Protein AF-A0A1B6LE40-F1 (afdb_monomer_lite)

Radius of gyration: 20.17 Å; chains: 1; bounding box: 59×38×31 Å

Sequence (105 aa):
YFLYHFSHLTLFVTSLTSVFFVVIIVLVKMFDTELFINEVSIRPPLWDLKLKDYSNRDLKSKLWIEVARIVLSNWEQMTNEEKNKEGMSALPSTFVEGFHNEEGV

Organism: NCBI:txid36148

Structure (mmCIF, N/CA/C/O backbone):
data_AF-A0A1B6LE40-F1
#
_entry.id   AF-A0A1B6LE40-F1
#
loop_
_atom_site.group_PDB
_atom_site.id
_atom_site.type_symbol
_atom_site.label_atom_id
_atom_site.label_alt_id
_atom_site.label_comp_id
_atom_site.label_asym_id
_atom_site.label_entity_id
_atom_site.label_seq_id
_atom_site.pdbx_PDB_ins_code
_atom_site.Cartn_x
_atom_site.Cartn_y
_atom_site.Cartn_z
_atom_site.occupancy
_atom_site.B_iso_or_equiv
_atom_site.auth_seq_id
_atom_site.auth_comp_id
_atom_site.auth_asym_id
_atom_site.auth_atom_id
_atom_site.pdbx_PDB_model_num
ATOM 1 N N . TYR A 1 1 ? 46.172 17.887 -14.221 1.00 63.53 1 TYR A N 1
ATOM 2 C CA . TYR A 1 1 ? 45.795 16.510 -13.845 1.00 63.53 1 TYR A CA 1
ATOM 3 C C . TYR A 1 1 ? 44.769 16.461 -12.716 1.00 63.53 1 TYR A C 1
ATOM 5 O O . TYR A 1 1 ? 43.677 15.974 -12.967 1.00 63.53 1 TYR A O 1
ATOM 13 N N . PHE A 1 2 ? 45.034 17.025 -11.531 1.00 62.16 2 PHE A N 1
ATOM 14 C CA . PHE A 1 2 ? 44.104 16.949 -10.385 1.00 62.16 2 PHE A CA 1
ATOM 15 C C . PHE A 1 2 ? 42.716 17.581 -10.643 1.00 62.16 2 PHE A C 1
ATOM 17 O O . PHE A 1 2 ? 41.691 16.971 -10.361 1.00 62.16 2 PHE A O 1
ATOM 24 N N . LEU A 1 3 ? 42.671 18.760 -11.276 1.00 61.25 3 LEU A N 1
ATOM 25 C CA . LEU A 1 3 ? 41.415 19.458 -11.602 1.00 61.25 3 LEU A CA 1
ATOM 26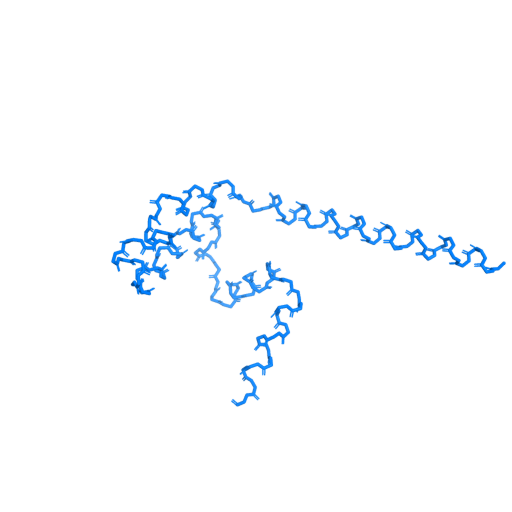 C C . LEU A 1 3 ? 40.581 18.758 -12.691 1.00 61.25 3 LEU A C 1
ATOM 28 O O . LEU A 1 3 ? 39.359 18.813 -12.650 1.00 61.25 3 LEU A O 1
ATOM 32 N N . TYR A 1 4 ? 41.235 18.063 -13.627 1.00 63.25 4 TYR A N 1
ATOM 33 C CA . TYR A 1 4 ? 40.569 17.319 -14.706 1.00 63.25 4 TYR A CA 1
ATOM 34 C C . TYR A 1 4 ? 39.931 16.022 -14.185 1.00 63.25 4 TYR A C 1
ATOM 36 O O . TYR A 1 4 ? 38.843 15.629 -14.598 1.00 63.25 4 TYR A O 1
ATOM 44 N N . HIS A 1 5 ? 40.590 15.383 -13.216 1.00 64.38 5 HIS A N 1
ATOM 45 C CA . HIS A 1 5 ? 40.038 14.232 -12.509 1.00 64.38 5 HIS A CA 1
ATOM 46 C C . HIS A 1 5 ? 38.836 14.635 -11.641 1.00 64.38 5 HIS A C 1
ATOM 48 O O . HIS A 1 5 ? 37.829 13.931 -11.604 1.00 64.38 5 HIS A O 1
ATOM 54 N N . PHE A 1 6 ? 38.908 15.802 -10.990 1.00 64.00 6 PHE A N 1
ATOM 55 C CA . PHE A 1 6 ? 37.805 16.327 -10.187 1.00 64.00 6 PHE A CA 1
ATOM 56 C C . PHE A 1 6 ? 36.580 16.693 -11.044 1.00 64.00 6 PHE A C 1
ATOM 58 O O . PHE A 1 6 ? 35.464 16.343 -10.673 1.00 64.00 6 PHE A O 1
ATOM 65 N N . SER A 1 7 ? 36.764 17.311 -12.218 1.00 72.62 7 SER A N 1
ATOM 66 C CA . SER A 1 7 ? 35.649 17.664 -13.113 1.00 72.62 7 SER A CA 1
ATOM 67 C C . SER A 1 7 ? 34.963 16.451 -13.747 1.00 72.62 7 SER A C 1
ATOM 69 O O . SER A 1 7 ? 33.750 16.4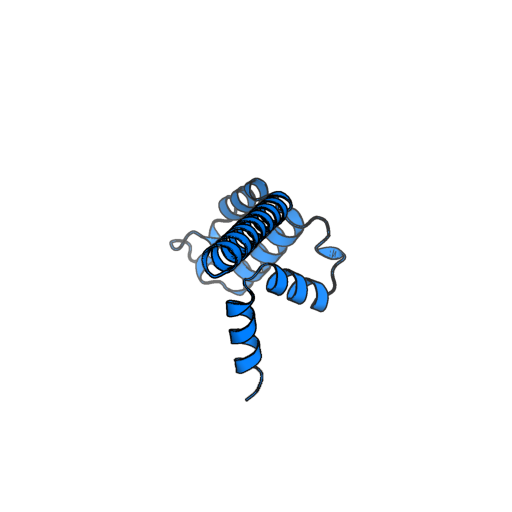52 -13.924 1.00 72.62 7 SER A O 1
ATOM 71 N N . HIS A 1 8 ? 35.710 15.400 -14.088 1.00 69.94 8 HIS A N 1
ATOM 72 C CA . HIS A 1 8 ? 35.116 14.186 -14.655 1.00 69.94 8 HIS A CA 1
ATOM 73 C C . HIS A 1 8 ? 34.322 13.393 -13.603 1.00 69.94 8 HIS A C 1
ATOM 75 O O . HIS A 1 8 ? 33.272 12.828 -13.906 1.00 69.94 8 HIS A O 1
ATOM 81 N N . LEU A 1 9 ? 34.784 13.399 -12.347 1.00 71.00 9 LEU A N 1
ATOM 82 C CA . LEU A 1 9 ? 34.088 12.749 -11.239 1.00 71.00 9 LEU A CA 1
ATOM 83 C C . LEU A 1 9 ? 32.770 13.458 -10.894 1.00 71.00 9 LEU A C 1
ATOM 85 O O . LEU A 1 9 ? 31.762 12.793 -10.676 1.00 71.00 9 LEU A O 1
ATOM 89 N N . THR A 1 10 ? 32.740 14.793 -10.892 1.00 71.81 10 THR A N 1
ATOM 90 C CA . THR A 1 10 ? 31.506 15.541 -10.603 1.00 71.81 10 THR A CA 1
ATOM 91 C C . THR A 1 10 ? 30.465 15.402 -11.713 1.00 71.81 10 THR A C 1
ATOM 93 O O . THR A 1 10 ? 29.294 15.214 -11.401 1.00 71.81 10 THR A O 1
ATOM 96 N N . LEU A 1 11 ? 30.872 15.412 -12.988 1.00 72.06 11 LEU A N 1
ATOM 97 C CA . LEU A 1 11 ? 29.972 15.176 -14.127 1.00 72.06 11 LEU A CA 1
ATOM 98 C C . LEU A 1 11 ? 29.386 13.758 -14.130 1.00 72.06 11 LEU A C 1
ATOM 100 O O . LEU A 1 11 ? 28.219 13.563 -14.470 1.00 72.06 11 LEU A O 1
ATOM 104 N N . PHE A 1 12 ? 30.176 12.767 -13.716 1.00 71.06 12 PHE A N 1
ATOM 105 C CA . PHE A 1 12 ? 29.694 11.399 -13.562 1.00 71.06 12 PHE A CA 1
ATOM 106 C C . PHE A 1 12 ? 28.654 11.295 -12.440 1.00 71.06 12 PHE A C 1
ATOM 108 O O . PHE A 1 12 ? 27.593 10.708 -12.635 1.00 71.06 12 PHE A O 1
ATOM 115 N N . VAL A 1 13 ? 28.913 11.924 -11.290 1.00 70.44 13 VAL A N 1
ATOM 116 C CA . VAL A 1 13 ? 27.989 11.911 -10.147 1.00 70.44 13 VAL A CA 1
ATOM 117 C C . VAL A 1 13 ? 26.684 12.647 -10.463 1.00 70.44 13 VAL A C 1
ATOM 119 O O . VAL A 1 13 ? 25.622 12.132 -10.130 1.00 70.44 13 VAL A O 1
ATOM 122 N N . THR A 1 14 ? 26.717 13.800 -11.141 1.00 73.56 14 THR A N 1
ATOM 123 C CA . THR A 1 14 ? 25.489 14.529 -11.516 1.00 73.56 14 THR A CA 1
ATOM 124 C C . THR A 1 14 ? 24.679 13.812 -12.592 1.00 73.56 14 THR A C 1
ATOM 126 O O . THR A 1 14 ? 23.450 13.809 -12.535 1.00 73.56 14 THR A O 1
ATOM 129 N N . SER A 1 15 ? 25.339 13.165 -13.556 1.00 76.00 15 SER A N 1
ATOM 130 C CA . SER A 1 15 ? 24.662 12.309 -14.533 1.00 76.00 15 SER A CA 1
ATOM 131 C C . SER A 1 15 ? 24.000 11.121 -13.843 1.00 76.00 15 SER A C 1
ATOM 133 O O . SER A 1 15 ? 22.870 10.775 -14.171 1.00 76.00 15 SER A O 1
ATOM 135 N N . LEU A 1 16 ? 24.681 10.514 -12.870 1.00 67.50 16 LEU A N 1
ATOM 136 C CA . LEU A 1 16 ? 24.160 9.372 -12.136 1.00 67.50 16 LEU A CA 1
ATOM 137 C C . LEU A 1 16 ? 22.947 9.774 -11.290 1.00 67.50 16 LEU A C 1
ATOM 139 O O . LEU A 1 16 ? 21.893 9.163 -11.427 1.00 67.50 16 LEU A O 1
ATOM 143 N N . THR A 1 17 ? 23.036 10.842 -10.491 1.00 74.75 17 THR A N 1
ATOM 144 C CA . THR A 1 17 ? 21.896 11.313 -9.684 1.00 74.75 17 THR A CA 1
ATOM 145 C C . THR A 1 17 ? 20.715 11.761 -10.541 1.00 74.75 17 THR A C 1
ATOM 147 O O . THR A 1 17 ? 19.576 11.481 -10.180 1.00 74.75 17 THR A O 1
ATOM 150 N N . SER A 1 18 ? 20.959 12.382 -11.699 1.00 77.81 18 SER A N 1
ATOM 151 C CA . SER A 1 18 ? 19.916 12.735 -12.671 1.00 77.81 18 SER A CA 1
ATOM 152 C C . SER A 1 18 ? 19.225 11.495 -13.247 1.00 77.81 18 SER A C 1
ATOM 154 O O . SER A 1 18 ? 17.999 11.432 -13.279 1.00 77.81 18 SER A O 1
ATOM 156 N N . VAL A 1 19 ? 19.987 10.465 -13.628 1.00 66.44 19 VAL A N 1
ATOM 157 C CA . VAL A 1 19 ? 19.430 9.196 -14.121 1.00 66.44 19 VAL A CA 1
ATOM 158 C C . VAL A 1 19 ? 18.627 8.491 -13.028 1.00 66.44 19 VAL A C 1
ATOM 160 O O . VAL A 1 19 ? 17.506 8.071 -13.290 1.00 66.44 19 VAL A O 1
ATOM 163 N N . PHE A 1 20 ? 19.131 8.428 -11.793 1.00 70.75 20 PHE A N 1
ATOM 164 C CA . PHE A 1 20 ? 18.380 7.885 -10.657 1.00 70.75 20 PHE A CA 1
ATOM 165 C C . PHE A 1 20 ? 17.091 8.668 -10.393 1.00 70.75 20 PHE A C 1
ATOM 167 O O . PHE A 1 20 ? 16.043 8.067 -10.192 1.00 70.75 20 PHE A O 1
ATOM 174 N N . PHE A 1 21 ? 17.136 9.998 -10.447 1.00 72.88 21 PHE A N 1
ATOM 175 C CA . PHE A 1 21 ? 15.964 10.850 -10.266 1.00 72.88 21 PHE A CA 1
ATOM 176 C C . PHE A 1 21 ? 14.924 10.653 -11.379 1.00 72.88 21 P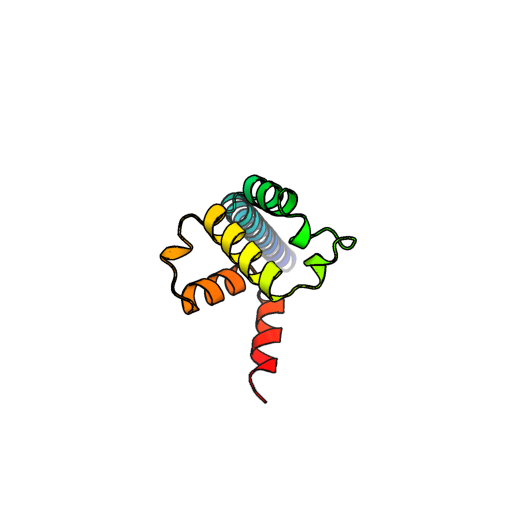HE A C 1
ATOM 178 O O . PHE A 1 21 ? 13.734 10.544 -11.096 1.00 72.88 21 PHE A O 1
ATOM 185 N N . VAL A 1 22 ? 15.359 10.535 -12.637 1.00 67.44 22 VAL A N 1
ATOM 186 C CA . VAL A 1 22 ? 14.483 10.241 -13.782 1.00 67.44 22 VAL A CA 1
ATOM 187 C C . VAL A 1 22 ? 13.879 8.842 -13.667 1.00 67.44 22 VAL A C 1
ATOM 189 O O . VAL A 1 22 ? 12.681 8.693 -13.885 1.00 67.44 22 VAL A O 1
ATOM 192 N N . VAL A 1 23 ? 14.660 7.833 -13.274 1.00 64.62 23 VAL A N 1
ATOM 193 C CA . VAL A 1 23 ? 14.165 6.467 -13.038 1.00 64.62 23 VAL A CA 1
ATOM 194 C C . VAL A 1 23 ? 13.147 6.452 -11.898 1.00 64.62 23 VAL A C 1
ATOM 196 O O . VAL A 1 23 ? 12.078 5.878 -12.063 1.00 64.62 23 VAL A O 1
ATOM 199 N N . ILE A 1 24 ? 13.408 7.155 -10.792 1.00 65.94 24 ILE A N 1
ATOM 200 C CA . ILE A 1 24 ? 12.455 7.309 -9.682 1.00 65.94 24 ILE A CA 1
ATOM 201 C C . ILE A 1 24 ? 11.168 7.990 -10.162 1.00 65.94 24 ILE A C 1
ATOM 203 O O . ILE A 1 24 ? 10.081 7.508 -9.865 1.00 65.94 24 ILE A O 1
ATOM 207 N N . ILE A 1 25 ? 11.259 9.064 -10.952 1.00 63.03 25 ILE A N 1
ATOM 208 C CA . ILE A 1 25 ? 10.077 9.742 -11.507 1.00 63.03 25 ILE A CA 1
ATOM 209 C C . ILE A 1 25 ? 9.290 8.824 -12.448 1.00 63.03 25 ILE A C 1
ATOM 211 O O . ILE A 1 25 ? 8.062 8.848 -12.422 1.00 63.03 25 ILE A O 1
ATOM 215 N N . VAL A 1 26 ? 9.964 8.032 -13.284 1.00 59.25 26 VAL A N 1
ATOM 216 C CA . VAL A 1 26 ? 9.312 7.093 -14.211 1.00 59.25 26 VAL A CA 1
ATOM 217 C C . VAL A 1 26 ? 8.634 5.955 -13.447 1.00 59.25 26 VAL A C 1
ATOM 219 O O . VAL A 1 26 ? 7.489 5.637 -13.755 1.00 59.25 26 VAL A O 1
ATOM 222 N N . LEU A 1 27 ? 9.275 5.408 -12.410 1.00 57.31 27 LEU A N 1
ATOM 223 C CA . LEU A 1 27 ? 8.684 4.390 -11.536 1.00 57.31 27 LEU A CA 1
ATOM 224 C C . LEU A 1 27 ? 7.464 4.931 -10.778 1.00 57.31 27 LEU A C 1
ATOM 226 O O . LEU A 1 27 ? 6.430 4.273 -10.736 1.00 57.31 27 LEU A O 1
ATOM 230 N N . VAL A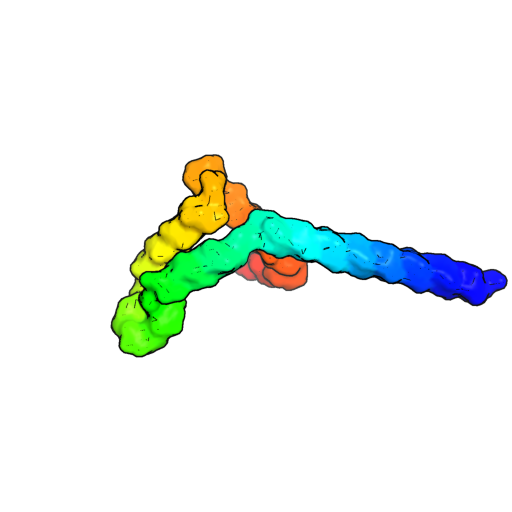 1 28 ? 7.543 6.159 -10.256 1.00 59.31 28 VAL A N 1
ATOM 231 C CA . VAL A 1 28 ? 6.410 6.823 -9.590 1.00 59.31 28 VAL A CA 1
ATOM 232 C C . VAL A 1 28 ? 5.272 7.113 -10.575 1.00 59.31 28 VAL A C 1
ATOM 234 O O . VAL A 1 28 ? 4.109 6.967 -10.219 1.00 59.31 28 VAL A O 1
ATOM 237 N N . LYS A 1 29 ? 5.574 7.476 -11.829 1.00 56.25 29 LYS A N 1
ATOM 238 C CA . LYS A 1 29 ? 4.556 7.728 -12.865 1.00 56.25 29 LYS A CA 1
ATOM 239 C C . LYS A 1 29 ? 3.873 6.471 -13.403 1.00 56.25 29 LYS A C 1
ATOM 241 O O . LYS A 1 29 ? 2.791 6.594 -13.966 1.00 56.25 29 LYS A O 1
ATOM 246 N N . MET A 1 30 ? 4.487 5.294 -13.269 1.00 62.12 30 MET A N 1
ATOM 247 C CA . MET A 1 30 ? 3.874 4.022 -13.672 1.00 62.12 30 MET A CA 1
ATOM 248 C C . MET A 1 30 ? 2.823 3.518 -12.671 1.00 62.12 30 MET A C 1
ATOM 250 O O . MET A 1 30 ? 2.028 2.655 -13.031 1.00 62.12 30 MET A O 1
ATOM 254 N N . PHE A 1 31 ? 2.783 4.062 -11.450 1.00 68.00 31 PHE A N 1
ATOM 255 C CA . PHE A 1 31 ? 1.790 3.725 -10.433 1.00 68.00 31 PHE A CA 1
ATOM 256 C C . PHE A 1 31 ? 0.711 4.811 -10.351 1.00 68.00 31 PHE A C 1
ATOM 258 O O . PHE A 1 31 ? 1.014 5.980 -10.092 1.00 68.00 31 PHE A O 1
ATOM 265 N N . ASP A 1 32 ? -0.554 4.431 -10.545 1.00 77.62 32 ASP A N 1
ATOM 266 C CA . ASP A 1 32 ? -1.690 5.351 -10.443 1.00 77.62 32 ASP A CA 1
ATOM 267 C C . ASP A 1 32 ? -1.960 5.695 -8.968 1.00 77.62 32 ASP A C 1
ATOM 269 O O . ASP A 1 32 ? -2.787 5.106 -8.269 1.00 77.62 32 ASP A O 1
ATOM 273 N N . THR A 1 33 ? -1.150 6.624 -8.462 1.00 74.19 33 THR A N 1
ATOM 274 C CA . THR A 1 33 ? -1.102 6.999 -7.046 1.00 74.19 33 THR A CA 1
ATOM 275 C C . THR A 1 33 ? -2.420 7.632 -6.596 1.00 74.19 33 THR A C 1
ATOM 277 O O . THR A 1 33 ? -2.857 7.401 -5.471 1.00 74.19 33 THR A O 1
ATOM 280 N N . GLU A 1 34 ? -3.085 8.381 -7.477 1.00 82.38 34 GLU A N 1
ATOM 281 C CA . GLU A 1 34 ? -4.384 9.003 -7.200 1.00 82.38 34 GLU A CA 1
ATOM 282 C C . GLU A 1 34 ? -5.473 7.938 -7.027 1.00 82.38 34 GLU A C 1
ATOM 284 O O . GLU A 1 34 ? -6.255 7.993 -6.074 1.00 82.38 34 GLU A O 1
ATOM 289 N N . LEU A 1 35 ? -5.472 6.914 -7.889 1.00 83.50 35 LEU A N 1
ATOM 290 C CA . LEU A 1 35 ? -6.359 5.761 -7.755 1.00 83.50 35 LEU A CA 1
ATOM 291 C C . LEU A 1 35 ? -6.103 5.014 -6.439 1.00 83.50 35 LEU A C 1
ATOM 293 O O . LEU A 1 35 ? -7.049 4.696 -5.720 1.00 83.50 35 LEU A O 1
ATOM 297 N N . PHE A 1 36 ? -4.836 4.789 -6.079 1.00 82.12 36 PHE A N 1
ATOM 298 C CA . PHE A 1 36 ? -4.476 4.148 -4.813 1.00 82.12 36 PHE A CA 1
ATOM 299 C C . PHE A 1 36 ? -4.969 4.937 -3.594 1.00 82.12 36 PHE A C 1
ATOM 301 O O . PHE A 1 36 ? -5.605 4.367 -2.706 1.00 82.12 36 PHE A O 1
ATOM 308 N N . ILE A 1 37 ? -4.712 6.247 -3.554 1.00 85.69 37 ILE A N 1
ATOM 309 C CA . ILE A 1 37 ? -5.145 7.117 -2.453 1.00 85.69 37 ILE A CA 1
ATOM 310 C C . ILE A 1 37 ? -6.671 7.107 -2.342 1.00 85.69 37 ILE A C 1
ATOM 312 O O . ILE A 1 37 ? -7.201 6.959 -1.237 1.00 85.69 37 ILE A O 1
ATOM 316 N N . ASN A 1 38 ? -7.379 7.205 -3.470 1.00 89.69 38 ASN A N 1
ATOM 317 C CA . ASN A 1 38 ? -8.835 7.160 -3.489 1.00 89.69 38 ASN A CA 1
ATOM 318 C C . ASN A 1 38 ? -9.356 5.827 -2.928 1.00 89.69 38 ASN A C 1
ATOM 320 O O . ASN A 1 38 ? -10.147 5.825 -1.985 1.00 89.69 38 ASN A O 1
ATOM 324 N N . GLU A 1 39 ? -8.848 4.693 -3.416 1.00 89.56 39 GLU A N 1
ATOM 325 C CA . GLU A 1 39 ? -9.275 3.364 -2.969 1.00 89.56 39 GLU A CA 1
ATOM 326 C C . GLU A 1 39 ? -8.962 3.100 -1.483 1.00 89.56 39 GLU A C 1
ATOM 328 O O . GLU A 1 39 ? -9.760 2.487 -0.767 1.00 89.56 39 GLU A O 1
ATOM 333 N N . VAL A 1 40 ? -7.834 3.588 -0.967 1.00 87.50 40 VAL A N 1
ATOM 334 C CA . VAL A 1 40 ? -7.539 3.487 0.470 1.00 87.50 40 VAL A CA 1
ATOM 335 C C . VAL A 1 40 ? -8.483 4.382 1.279 1.00 87.50 40 VAL A C 1
ATOM 337 O O . VAL A 1 40 ? -9.012 3.945 2.302 1.00 87.50 40 VAL A O 1
ATOM 340 N N . SER A 1 41 ? -8.764 5.603 0.813 1.00 89.00 41 SER A N 1
ATOM 341 C CA . SER A 1 41 ? -9.614 6.561 1.533 1.00 89.00 41 SER A CA 1
ATOM 342 C C . SER A 1 41 ? -11.065 6.085 1.692 1.00 89.00 41 SER A C 1
ATOM 344 O O . SER A 1 41 ? -11.642 6.241 2.769 1.00 89.00 41 SER A O 1
ATOM 346 N N . ILE A 1 42 ? -11.631 5.402 0.688 1.00 92.44 42 ILE A N 1
ATOM 347 C CA . ILE A 1 42 ? -13.002 4.862 0.742 1.00 92.44 42 ILE A CA 1
ATOM 348 C C . ILE A 1 42 ? -13.148 3.619 1.632 1.00 92.44 42 ILE A C 1
ATOM 350 O O . ILE A 1 42 ? -14.269 3.161 1.855 1.00 92.44 42 ILE A O 1
ATOM 354 N N . ARG A 1 43 ? -12.044 3.060 2.153 1.00 89.31 43 ARG A N 1
ATOM 355 C CA . ARG A 1 43 ? -12.034 1.892 3.050 1.00 89.31 43 ARG A CA 1
ATOM 356 C C . ARG A 1 43 ? -11.590 2.297 4.462 1.00 89.31 43 ARG A C 1
ATOM 358 O O . ARG A 1 43 ? -10.451 2.025 4.846 1.00 89.31 43 ARG A O 1
ATOM 365 N N . PRO A 1 44 ? -12.492 2.873 5.281 1.00 87.56 44 PRO A N 1
ATOM 366 C CA . PRO A 1 44 ? -12.202 3.288 6.652 1.00 87.56 44 PRO A CA 1
ATOM 367 C C . PRO A 1 44 ? -11.476 2.252 7.522 1.00 87.56 44 PRO A C 1
ATOM 369 O O . PRO A 1 44 ? -10.575 2.652 8.251 1.00 87.56 44 PRO A O 1
ATOM 372 N N . PRO A 1 45 ? -11.742 0.928 7.445 1.00 88.31 45 PRO A N 1
ATOM 373 C CA . PRO A 1 45 ? -11.018 -0.044 8.274 1.00 88.31 45 PRO A CA 1
ATOM 374 C C . PRO A 1 45 ? -9.499 -0.095 8.028 1.00 88.31 45 PRO A C 1
ATOM 376 O O . PRO A 1 45 ? -8.762 -0.631 8.858 1.00 88.31 45 PRO A O 1
ATOM 379 N N . LEU A 1 46 ? -9.010 0.450 6.906 1.00 81.94 46 LEU A N 1
ATOM 380 C CA . LEU A 1 46 ? -7.581 0.519 6.601 1.00 81.94 46 LEU A CA 1
ATOM 381 C C . LEU A 1 46 ? -6.861 1.648 7.353 1.00 81.94 46 LEU A C 1
ATOM 383 O O . LEU A 1 46 ? -5.695 1.472 7.703 1.00 81.94 46 LEU A O 1
ATOM 387 N N . TRP A 1 47 ? -7.532 2.769 7.635 1.00 85.75 47 TRP A N 1
ATOM 388 C CA . TRP A 1 47 ? -6.889 3.988 8.151 1.00 85.75 47 TRP A CA 1
ATOM 389 C C . TRP A 1 47 ? -7.576 4.614 9.377 1.00 85.75 47 TRP A C 1
ATOM 391 O O . TRP A 1 47 ? -6.925 5.338 10.130 1.00 85.75 47 TRP A O 1
ATOM 401 N N . ASP A 1 48 ? -8.857 4.337 9.626 1.00 87.94 48 ASP A N 1
ATOM 402 C CA . ASP A 1 48 ? -9.605 4.903 10.750 1.00 87.94 48 ASP A CA 1
ATOM 403 C C . ASP A 1 48 ? -9.405 4.083 12.031 1.00 87.94 48 ASP A C 1
ATOM 405 O O . ASP A 1 48 ? -10.066 3.074 12.276 1.00 87.94 48 ASP A O 1
ATOM 409 N N . LEU A 1 49 ? -8.516 4.579 12.893 1.00 86.31 49 LEU A N 1
ATOM 410 C CA . LEU A 1 49 ? -8.188 4.005 14.203 1.00 86.31 49 LEU A CA 1
ATOM 411 C C . LEU A 1 49 ? -9.381 3.918 15.167 1.00 86.31 49 LEU A C 1
ATOM 413 O O . LEU A 1 49 ? -9.305 3.200 16.164 1.00 86.31 49 LEU A O 1
ATOM 417 N N . LYS A 1 50 ? -10.458 4.675 14.921 1.00 88.56 50 LYS A N 1
ATOM 418 C CA . LYS A 1 50 ? -11.632 4.727 15.803 1.00 88.56 50 LYS A CA 1
ATOM 419 C C . LYS A 1 50 ? -12.609 3.588 15.532 1.00 88.56 50 LYS A C 1
ATOM 421 O O . LYS A 1 50 ? -13.470 3.317 16.371 1.00 88.56 50 LYS A O 1
ATOM 426 N N . LEU A 1 51 ? -12.489 2.912 14.390 1.00 86.62 51 LEU A N 1
ATOM 427 C CA . LEU A 1 51 ? -13.323 1.764 14.066 1.00 86.62 51 LEU A CA 1
ATOM 428 C C . LEU A 1 51 ? -12.813 0.513 14.773 1.00 86.62 51 LEU A C 1
ATOM 430 O O . LEU A 1 51 ? -11.633 0.175 14.721 1.00 86.62 51 LEU A O 1
ATOM 434 N N . LYS A 1 52 ? -13.740 -0.246 15.363 1.00 83.50 52 LYS A N 1
ATOM 435 C CA . LYS A 1 52 ? -13.453 -1.579 15.915 1.00 83.50 52 LYS A CA 1
ATOM 436 C C . LYS A 1 52 ? -12.841 -2.508 14.861 1.00 83.50 52 LYS A C 1
ATOM 438 O O . LYS A 1 52 ? -12.008 -3.348 15.178 1.00 83.50 52 LYS A O 1
ATOM 443 N N . ASP A 1 53 ? -13.221 -2.301 13.609 1.00 84.06 53 ASP A N 1
ATOM 444 C CA . ASP A 1 53 ? -12.762 -3.069 12.459 1.00 84.06 53 ASP A CA 1
ATOM 445 C C . ASP A 1 53 ? -11.310 -2.766 12.058 1.00 84.06 53 ASP A C 1
ATOM 447 O O . ASP A 1 53 ? -10.692 -3.570 11.365 1.00 84.06 53 ASP A O 1
ATOM 451 N N . TYR A 1 54 ? -10.710 -1.676 12.552 1.00 82.94 54 TYR A N 1
ATOM 452 C CA . TYR A 1 54 ? -9.291 -1.391 12.332 1.00 82.94 54 TYR A CA 1
ATOM 453 C C . TYR A 1 54 ? -8.380 -2.436 12.990 1.00 82.94 54 TYR A C 1
ATOM 455 O O . TYR A 1 54 ? -7.308 -2.745 12.475 1.00 82.94 54 TYR A O 1
ATOM 463 N N . SER A 1 55 ? -8.762 -3.029 14.121 1.00 80.56 55 SER A N 1
ATOM 464 C CA . SER A 1 55 ? -7.948 -4.083 14.744 1.00 80.56 55 SER A CA 1
ATOM 465 C C . SER A 1 55 ? -8.132 -5.455 14.081 1.00 80.56 55 SER A C 1
ATOM 467 O O . SER A 1 55 ? -7.395 -6.391 14.393 1.00 80.56 55 SER A O 1
ATOM 469 N N . ASN A 1 56 ? -9.067 -5.587 13.132 1.00 86.44 56 ASN A N 1
ATOM 470 C CA . ASN A 1 56 ? -9.346 -6.841 12.445 1.00 86.44 56 ASN A CA 1
ATOM 471 C C . ASN A 1 56 ? -8.341 -7.087 11.303 1.00 86.44 56 ASN A C 1
ATOM 473 O O . ASN A 1 56 ? -8.476 -6.576 10.189 1.00 86.44 56 ASN A O 1
ATOM 477 N N . ARG A 1 57 ? -7.321 -7.904 11.589 1.00 80.81 57 ARG A N 1
ATOM 478 C CA . ARG A 1 57 ? -6.249 -8.251 10.643 1.00 80.81 57 ARG A CA 1
ATOM 479 C C . ARG A 1 57 ? -6.765 -8.968 9.391 1.00 80.81 57 ARG A C 1
ATOM 481 O O . ARG A 1 57 ? -6.299 -8.662 8.295 1.00 80.81 57 ARG A O 1
ATOM 488 N N . ASP A 1 58 ? -7.735 -9.867 9.536 1.00 83.69 58 ASP A N 1
ATOM 489 C CA . ASP A 1 58 ? -8.293 -10.630 8.412 1.00 83.69 58 ASP A CA 1
ATOM 490 C C . ASP A 1 58 ? -9.080 -9.725 7.464 1.00 83.69 58 ASP A C 1
ATOM 492 O O . ASP A 1 58 ? -8.984 -9.847 6.241 1.00 83.69 58 ASP A O 1
ATOM 496 N N . LEU A 1 59 ? -9.830 -8.775 8.025 1.00 84.38 59 LEU A N 1
ATOM 497 C CA . LEU A 1 59 ? -10.549 -7.773 7.248 1.00 84.38 59 LEU A CA 1
ATOM 498 C C . LEU A 1 59 ? -9.579 -6.854 6.500 1.00 84.38 59 LEU A C 1
ATOM 500 O O . LEU A 1 59 ? -9.742 -6.646 5.302 1.00 84.38 59 LEU A O 1
ATOM 504 N N . LYS A 1 60 ? -8.530 -6.367 7.170 1.00 80.31 60 LYS A N 1
ATOM 505 C CA . LYS A 1 60 ? -7.487 -5.555 6.528 1.00 80.31 60 LYS A CA 1
ATOM 506 C C . LYS A 1 60 ? -6.802 -6.290 5.386 1.00 80.31 60 LYS A C 1
ATOM 508 O O . LYS A 1 60 ? -6.611 -5.706 4.327 1.00 80.31 60 LYS A O 1
ATOM 513 N N . SER A 1 61 ? -6.460 -7.562 5.582 1.00 78.38 61 SER A N 1
ATOM 514 C CA . SER A 1 61 ? -5.840 -8.380 4.537 1.00 78.38 61 SER A CA 1
ATOM 515 C C . SER A 1 61 ? -6.730 -8.470 3.293 1.00 78.38 61 SER A C 1
ATOM 517 O O . SER A 1 61 ? -6.259 -8.213 2.187 1.00 78.38 61 SER A O 1
ATOM 519 N N . LYS A 1 62 ? -8.031 -8.730 3.468 1.00 85.31 62 LYS A N 1
ATOM 520 C CA . LYS A 1 62 ? -8.998 -8.763 2.359 1.00 85.31 62 LYS A CA 1
ATOM 521 C C . LYS A 1 62 ? -9.114 -7.416 1.645 1.00 85.31 62 LYS A C 1
ATOM 523 O O . LYS A 1 62 ? -9.068 -7.373 0.420 1.00 85.31 62 LYS A O 1
ATOM 528 N N . LEU A 1 63 ? -9.213 -6.326 2.404 1.00 84.94 63 LEU A N 1
ATOM 529 C CA . LEU A 1 63 ? -9.329 -4.975 1.852 1.00 84.94 63 LEU A CA 1
ATOM 530 C C . LEU A 1 63 ? -8.070 -4.559 1.076 1.00 84.94 63 LEU A C 1
ATOM 532 O O . LEU A 1 63 ? -8.190 -3.969 0.008 1.00 84.94 63 LEU A O 1
ATOM 536 N N . TRP A 1 64 ? -6.873 -4.914 1.551 1.00 82.50 64 TRP A N 1
ATOM 537 C CA . TRP A 1 64 ? -5.628 -4.669 0.814 1.00 82.50 64 TRP A CA 1
ATOM 538 C C . TRP A 1 64 ? -5.545 -5.464 -0.490 1.00 82.50 64 TRP A C 1
ATOM 540 O O . TRP A 1 64 ? -5.084 -4.929 -1.493 1.00 82.50 64 TRP A O 1
ATOM 550 N N . ILE A 1 65 ? -6.033 -6.709 -0.505 1.00 79.88 65 ILE A N 1
ATOM 551 C CA . ILE A 1 65 ? -6.114 -7.516 -1.732 1.00 79.88 65 ILE A CA 1
ATOM 552 C C . ILE A 1 65 ? -7.062 -6.868 -2.751 1.00 79.88 65 ILE A C 1
ATOM 554 O O . ILE A 1 65 ? -6.766 -6.869 -3.944 1.00 79.88 65 ILE A O 1
ATOM 558 N N . GLU A 1 66 ? -8.185 -6.302 -2.304 1.00 84.44 66 GLU A N 1
ATOM 559 C CA . GLU A 1 66 ? -9.103 -5.570 -3.183 1.00 84.44 66 GLU A CA 1
ATOM 560 C C . GLU A 1 66 ? -8.483 -4.291 -3.744 1.00 84.44 66 GLU A C 1
ATOM 562 O O . GLU A 1 66 ? -8.569 -4.065 -4.948 1.00 84.44 66 GLU A O 1
ATOM 567 N N . VAL A 1 67 ? -7.823 -3.487 -2.901 1.00 84.12 67 VAL A N 1
ATOM 568 C CA . VAL A 1 67 ? -7.101 -2.283 -3.346 1.00 84.12 67 VAL A CA 1
ATOM 569 C C . VAL A 1 67 ? -6.032 -2.662 -4.374 1.00 84.12 67 VAL A C 1
ATOM 571 O O . VAL A 1 67 ? -5.962 -2.052 -5.436 1.00 84.12 67 VAL A O 1
ATOM 574 N N . ALA A 1 68 ? -5.254 -3.715 -4.112 1.00 76.75 68 ALA A N 1
ATOM 575 C CA . ALA A 1 68 ? -4.235 -4.198 -5.038 1.00 76.75 68 ALA A CA 1
ATOM 576 C C . ALA A 1 68 ? -4.834 -4.661 -6.376 1.00 76.75 68 ALA A C 1
ATOM 578 O O . ALA A 1 68 ? -4.282 -4.339 -7.418 1.00 76.75 68 ALA A O 1
ATOM 579 N N . ARG A 1 69 ? -5.990 -5.340 -6.377 1.00 79.94 69 ARG A N 1
ATOM 580 C CA . ARG A 1 69 ? -6.677 -5.749 -7.617 1.00 79.94 69 ARG A CA 1
ATOM 581 C C . ARG A 1 69 ? -7.118 -4.557 -8.473 1.00 79.94 69 ARG A C 1
ATOM 583 O O . ARG A 1 69 ? -7.121 -4.656 -9.694 1.00 79.94 69 ARG A O 1
ATOM 590 N N . ILE A 1 70 ? -7.532 -3.461 -7.843 1.00 81.44 70 ILE A N 1
ATOM 591 C CA . ILE A 1 70 ? -8.031 -2.270 -8.546 1.00 81.44 70 ILE A CA 1
ATOM 592 C C . ILE A 1 70 ? -6.868 -1.426 -9.074 1.00 81.44 70 ILE A C 1
ATOM 594 O O . ILE A 1 70 ? -6.921 -0.935 -10.198 1.00 81.44 70 ILE A O 1
ATOM 598 N N . VAL A 1 71 ? -5.814 -1.282 -8.272 1.00 76.06 71 VAL A N 1
ATOM 599 C CA . VAL A 1 71 ? -4.662 -0.428 -8.581 1.00 76.06 71 VAL A CA 1
ATOM 600 C C . VAL A 1 71 ? -3.664 -1.123 -9.511 1.00 76.06 71 VAL A C 1
ATOM 602 O O . VAL A 1 71 ? -3.024 -0.467 -10.328 1.00 76.06 71 VAL A O 1
ATOM 605 N N . LEU A 1 72 ? -3.549 -2.451 -9.432 1.00 70.75 72 LEU A N 1
ATOM 606 C CA . LEU A 1 72 ? -2.670 -3.254 -10.280 1.00 70.75 72 LEU A CA 1
ATOM 607 C C . LEU A 1 72 ? -3.525 -4.057 -11.261 1.00 70.75 72 LEU A C 1
ATOM 609 O O . LEU A 1 72 ? -4.097 -5.095 -10.928 1.00 70.75 72 LEU A O 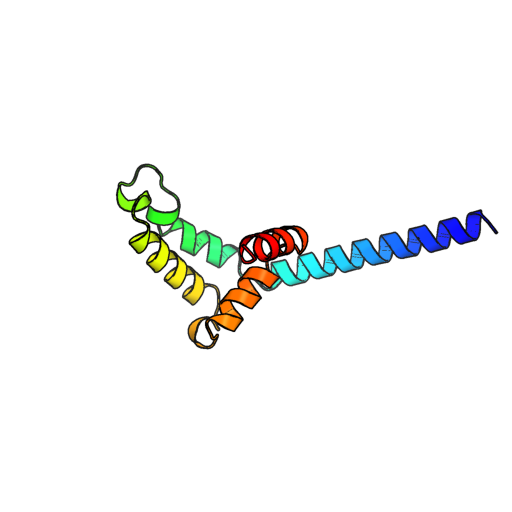1
ATOM 613 N N . SER A 1 73 ? -3.591 -3.582 -12.504 1.00 68.12 73 SER A N 1
ATOM 614 C CA . SER A 1 73 ? -4.412 -4.164 -13.578 1.00 68.12 73 SER A CA 1
ATOM 615 C C . SER A 1 73 ? -4.072 -5.634 -13.886 1.00 68.12 73 SER A C 1
ATOM 617 O O . SER A 1 73 ? -4.877 -6.350 -14.475 1.00 68.12 73 SER A O 1
ATOM 619 N N . ASN A 1 74 ? -2.881 -6.090 -13.489 1.00 64.06 74 ASN A N 1
ATOM 620 C CA . ASN A 1 74 ? -2.333 -7.434 -13.674 1.00 64.06 74 ASN A CA 1
ATOM 621 C C . ASN A 1 74 ? -2.331 -8.295 -12.390 1.00 64.06 74 ASN A C 1
ATOM 623 O O . ASN A 1 74 ? -1.824 -9.416 -12.420 1.00 64.06 74 ASN A O 1
ATOM 627 N N . TRP A 1 75 ? -2.914 -7.836 -11.274 1.00 61.62 75 TRP A N 1
ATOM 628 C CA . TRP A 1 75 ? -2.837 -8.522 -9.971 1.00 61.62 75 TRP A CA 1
ATOM 629 C C . TRP A 1 75 ? -3.314 -9.984 -9.978 1.00 61.62 75 TRP A C 1
ATOM 631 O O . TRP A 1 75 ? -2.786 -10.819 -9.243 1.00 61.62 75 TRP A O 1
ATOM 641 N N . GLU A 1 76 ? -4.321 -10.331 -10.781 1.00 58.62 76 GLU A N 1
ATOM 642 C CA . GLU A 1 76 ? -4.830 -11.711 -10.862 1.00 58.62 76 GLU A CA 1
ATOM 643 C C . GLU A 1 76 ? -3.979 -12.628 -11.747 1.00 58.62 76 GLU A C 1
ATOM 645 O O . GLU A 1 76 ? -4.066 -13.845 -11.619 1.00 58.62 76 GLU A O 1
ATOM 650 N N . GLN A 1 77 ? -3.138 -12.056 -12.610 1.00 57.44 77 GLN A N 1
ATOM 651 C CA . GLN A 1 77 ? -2.257 -12.805 -13.511 1.00 57.44 77 GLN A CA 1
ATOM 652 C C . GLN A 1 77 ? -0.885 -13.086 -12.889 1.00 57.44 77 GLN A C 1
ATOM 654 O O . GLN A 1 77 ? -0.154 -13.933 -13.391 1.00 57.44 77 GLN A O 1
ATOM 659 N N . MET A 1 78 ? -0.552 -12.401 -11.793 1.00 51.47 78 MET A N 1
ATOM 660 C CA . MET A 1 78 ? 0.715 -12.566 -11.091 1.00 51.47 78 MET A CA 1
ATOM 661 C C . MET A 1 78 ? 0.643 -13.715 -10.085 1.00 51.47 78 MET A C 1
ATOM 663 O O . MET A 1 78 ? -0.229 -13.759 -9.208 1.00 51.47 78 MET A O 1
ATOM 667 N N . THR A 1 79 ? 1.608 -14.622 -10.179 1.00 59.66 79 THR A N 1
ATOM 668 C CA . THR A 1 79 ? 1.870 -15.657 -9.174 1.00 59.66 79 THR A CA 1
ATOM 669 C C . THR A 1 79 ? 2.270 -15.039 -7.828 1.00 59.66 79 THR A C 1
ATOM 671 O O . THR A 1 79 ? 2.683 -13.881 -7.746 1.00 59.66 79 THR A O 1
ATOM 674 N N . ASN A 1 80 ? 2.153 -15.798 -6.732 1.00 60.84 80 ASN A N 1
ATOM 675 C CA . ASN A 1 80 ? 2.534 -15.303 -5.401 1.00 60.84 80 ASN A CA 1
ATOM 676 C C . ASN A 1 80 ? 4.017 -14.889 -5.328 1.00 60.84 80 ASN A C 1
ATOM 678 O O . ASN A 1 80 ? 4.349 -13.940 -4.622 1.00 60.84 80 ASN A O 1
ATOM 682 N N . GLU A 1 81 ? 4.892 -15.547 -6.091 1.00 65.75 81 GLU A N 1
ATOM 683 C CA . GLU A 1 81 ? 6.313 -15.194 -6.205 1.00 65.75 81 GLU A CA 1
ATOM 684 C C . GLU A 1 81 ? 6.520 -13.871 -6.949 1.00 65.75 81 GLU A C 1
ATOM 686 O O . GLU A 1 81 ? 7.322 -13.045 -6.519 1.00 65.75 81 GLU A O 1
ATOM 691 N N . GLU A 1 82 ? 5.756 -13.619 -8.013 1.00 63.31 82 GLU A N 1
ATOM 692 C CA . GLU A 1 82 ? 5.786 -12.349 -8.746 1.00 63.31 82 GLU A CA 1
ATOM 693 C C . GLU A 1 82 ? 5.220 -11.199 -7.911 1.00 63.31 82 GLU A C 1
ATOM 695 O O . GLU A 1 82 ? 5.789 -10.112 -7.915 1.00 63.31 82 GLU A O 1
ATOM 700 N N . LYS A 1 83 ? 4.164 -11.439 -7.125 1.00 65.56 83 LYS A N 1
ATOM 701 C CA . LYS A 1 83 ? 3.617 -10.450 -6.179 1.00 65.56 83 LYS A CA 1
ATOM 702 C C . LYS A 1 83 ? 4.621 -10.077 -5.099 1.00 65.56 83 LYS A C 1
ATOM 704 O O . LYS A 1 83 ? 4.771 -8.900 -4.781 1.00 65.56 83 LYS A O 1
ATOM 709 N N . ASN A 1 84 ? 5.320 -11.072 -4.553 1.00 67.88 84 ASN A N 1
ATOM 710 C CA . ASN A 1 84 ? 6.347 -10.836 -3.546 1.00 67.88 84 ASN A CA 1
ATOM 711 C C . ASN A 1 84 ? 7.549 -10.098 -4.154 1.00 67.88 84 ASN A C 1
ATOM 713 O O . ASN A 1 84 ? 8.059 -9.146 -3.572 1.00 67.88 84 ASN A O 1
ATOM 717 N N . LYS A 1 85 ? 7.955 -10.475 -5.370 1.00 69.38 85 LYS A N 1
ATOM 718 C CA . LYS A 1 85 ? 9.054 -9.833 -6.095 1.00 69.38 85 LYS A CA 1
ATOM 719 C C . LYS A 1 85 ? 8.737 -8.394 -6.489 1.00 69.38 85 LYS A C 1
ATOM 721 O O . LYS A 1 85 ? 9.602 -7.540 -6.337 1.00 69.38 85 LYS A O 1
ATOM 726 N N . GLU A 1 86 ? 7.528 -8.107 -6.963 1.00 66.81 86 GLU A N 1
ATOM 727 C CA . GLU A 1 86 ? 7.135 -6.735 -7.286 1.00 66.81 86 GLU A CA 1
ATOM 728 C C . GLU A 1 86 ? 7.014 -5.869 -6.036 1.00 66.81 86 GLU A C 1
ATOM 730 O O . GLU A 1 86 ? 7.576 -4.774 -6.013 1.00 66.81 86 GLU A O 1
ATOM 735 N N . GLY A 1 87 ? 6.402 -6.392 -4.967 1.00 63.47 87 GLY A N 1
ATOM 736 C CA . GLY A 1 87 ? 6.369 -5.723 -3.666 1.00 63.47 87 GLY A CA 1
ATOM 737 C C . GLY A 1 87 ? 7.770 -5.406 -3.133 1.00 63.47 87 GLY A C 1
ATOM 738 O O . GLY A 1 87 ? 8.014 -4.290 -2.687 1.00 63.47 87 GLY A O 1
ATOM 739 N N . MET A 1 88 ? 8.713 -6.345 -3.256 1.00 64.06 88 MET A N 1
ATOM 740 C CA . MET A 1 88 ? 10.125 -6.152 -2.896 1.00 64.06 88 MET A CA 1
ATOM 741 C C . MET A 1 88 ? 10.850 -5.178 -3.834 1.00 64.06 88 MET A C 1
ATOM 743 O O . MET A 1 88 ? 11.681 -4.401 -3.379 1.00 64.06 88 MET A O 1
ATOM 747 N N . SER A 1 89 ? 10.540 -5.179 -5.134 1.00 66.25 89 SER A N 1
ATOM 748 C CA . SER A 1 89 ? 11.166 -4.277 -6.114 1.00 66.25 89 SER A CA 1
ATOM 749 C C . SER A 1 89 ? 10.696 -2.826 -5.998 1.00 66.25 89 SER A C 1
ATOM 751 O O . SER A 1 89 ? 11.423 -1.910 -6.376 1.00 66.25 89 SER A O 1
ATOM 753 N N . ALA A 1 90 ? 9.497 -2.616 -5.449 1.00 64.38 90 ALA A N 1
ATOM 754 C CA . ALA A 1 90 ? 8.976 -1.298 -5.112 1.00 64.38 90 ALA A CA 1
ATOM 755 C C . ALA A 1 90 ? 9.637 -0.711 -3.850 1.00 64.38 90 ALA A C 1
ATOM 757 O O . ALA A 1 90 ? 9.474 0.476 -3.562 1.00 64.38 90 ALA A O 1
ATOM 758 N N . LEU A 1 91 ? 10.385 -1.527 -3.096 1.00 63.72 91 LEU A N 1
ATOM 759 C CA . LEU A 1 91 ? 11.063 -1.128 -1.870 1.00 63.72 91 LEU A CA 1
ATOM 760 C C . LEU A 1 91 ? 12.553 -0.840 -2.133 1.00 63.72 91 LEU A C 1
ATOM 762 O O . LEU A 1 91 ? 13.192 -1.509 -2.946 1.00 63.72 91 LEU A O 1
ATOM 766 N N . PRO A 1 92 ? 13.149 0.149 -1.443 1.00 69.88 92 PRO A N 1
ATOM 767 C CA . PRO A 1 92 ? 14.580 0.422 -1.544 1.00 69.88 92 PRO A CA 1
ATOM 768 C C . PRO A 1 92 ? 15.418 -0.809 -1.173 1.00 69.88 92 PRO A C 1
ATOM 770 O O . PRO A 1 92 ? 15.115 -1.498 -0.201 1.00 69.88 92 PRO A O 1
ATOM 773 N N . SER A 1 93 ? 16.522 -1.050 -1.886 1.00 62.16 93 SER A N 1
ATOM 774 C CA . SER A 1 93 ? 17.387 -2.226 -1.677 1.00 62.16 93 SER A CA 1
ATOM 775 C C . SER A 1 93 ? 17.936 -2.355 -0.249 1.00 62.16 93 SER A C 1
ATOM 777 O O . SER A 1 93 ? 18.142 -3.466 0.227 1.00 62.16 93 SER A O 1
ATOM 779 N N . THR A 1 94 ? 18.099 -1.236 0.466 1.00 66.69 94 THR A N 1
ATOM 780 C CA . THR A 1 94 ? 18.491 -1.200 1.887 1.00 66.69 94 THR A CA 1
ATOM 781 C C . THR A 1 94 ? 17.445 -1.808 2.821 1.00 66.69 94 THR A C 1
ATOM 783 O O . THR A 1 94 ? 17.782 -2.287 3.898 1.00 66.69 94 THR A O 1
ATOM 786 N N . PHE A 1 95 ? 16.173 -1.783 2.428 1.00 64.06 95 PHE A N 1
ATOM 787 C CA . PHE A 1 95 ? 15.070 -2.381 3.173 1.00 64.06 95 PHE A CA 1
ATOM 788 C C . PHE A 1 95 ? 14.933 -3.875 2.846 1.00 64.06 95 PHE A C 1
ATOM 790 O O . PHE A 1 95 ? 14.654 -4.673 3.735 1.00 64.06 95 PHE A O 1
ATOM 797 N N . VAL A 1 96 ? 15.222 -4.269 1.599 1.00 61.16 96 VAL A N 1
ATOM 798 C CA . VAL A 1 96 ? 15.211 -5.673 1.143 1.00 61.16 96 VAL A CA 1
ATOM 799 C C . VAL A 1 96 ? 16.318 -6.506 1.811 1.00 61.16 96 VAL A C 1
ATOM 801 O O . VAL A 1 96 ? 16.073 -7.646 2.201 1.00 61.16 96 VAL A O 1
ATOM 804 N N . GLU A 1 97 ? 17.509 -5.935 2.024 1.00 61.69 97 GLU A N 1
ATOM 805 C CA . GLU A 1 97 ? 18.602 -6.591 2.771 1.00 61.69 97 GLU A CA 1
ATOM 806 C C . GLU A 1 97 ? 18.237 -6.911 4.231 1.00 61.69 97 GLU A C 1
ATOM 808 O O . GLU A 1 97 ? 18.763 -7.866 4.801 1.00 61.69 97 GLU A O 1
ATOM 813 N N . GLY A 1 98 ? 17.313 -6.156 4.836 1.00 59.56 98 GLY A N 1
ATOM 814 C CA . GLY A 1 98 ? 16.824 -6.419 6.191 1.00 59.56 98 GLY A CA 1
ATOM 815 C C . GLY A 1 98 ? 16.031 -7.724 6.299 1.00 59.56 98 GLY A C 1
ATOM 816 O O . GLY A 1 98 ? 16.244 -8.483 7.236 1.00 59.56 98 GLY A O 1
ATOM 817 N N . PHE A 1 99 ? 15.181 -8.032 5.313 1.00 59.59 99 PHE A N 1
ATOM 818 C CA . PHE A 1 99 ? 14.347 -9.244 5.323 1.00 59.59 99 PHE A CA 1
ATOM 819 C C . PHE A 1 99 ? 15.143 -10.522 5.058 1.00 59.59 99 PHE A C 1
ATOM 821 O O . PHE A 1 99 ? 14.909 -11.541 5.704 1.00 59.59 99 PHE A O 1
ATOM 828 N N . HIS A 1 100 ? 16.125 -10.469 4.153 1.00 57.88 100 HIS A N 1
ATOM 829 C CA . HIS A 1 100 ? 16.969 -11.629 3.851 1.00 57.88 100 HIS A CA 1
ATOM 830 C C . HIS A 1 100 ? 17.798 -12.106 5.053 1.00 57.88 100 HIS A C 1
ATOM 832 O O . HIS A 1 100 ? 18.150 -13.282 5.119 1.00 57.88 100 HIS A O 1
ATOM 838 N N . ASN A 1 101 ? 18.091 -11.216 6.006 1.00 55.44 101 ASN A N 1
ATOM 839 C CA . ASN A 1 101 ? 18.844 -11.550 7.213 1.00 55.44 101 ASN A CA 1
ATOM 840 C C . ASN A 1 101 ? 17.975 -12.134 8.343 1.00 55.44 101 ASN A C 1
ATOM 842 O O . ASN A 1 101 ? 18.532 -12.659 9.304 1.00 55.44 101 ASN A O 1
ATOM 846 N N . GLU A 1 102 ? 16.642 -12.073 8.245 1.00 54.00 102 GLU A N 1
ATOM 847 C CA . GLU A 1 102 ? 15.726 -12.581 9.280 1.00 54.00 102 GLU A CA 1
ATOM 848 C C . GLU A 1 102 ? 15.164 -13.981 8.975 1.00 54.00 102 GLU A C 1
ATOM 850 O O . GLU A 1 102 ? 14.805 -14.703 9.900 1.00 54.00 102 GLU A O 1
ATOM 855 N N . GLU A 1 103 ? 15.149 -14.422 7.712 1.00 51.28 103 GLU A N 1
ATOM 856 C CA . GLU A 1 103 ? 14.696 -15.776 7.327 1.00 51.28 103 GLU A CA 1
ATOM 857 C C . GLU A 1 103 ? 15.793 -16.860 7.453 1.00 51.28 103 GLU A C 1
ATOM 859 O O . GLU A 1 103 ? 15.574 -18.021 7.111 1.00 51.28 103 GLU A O 1
ATOM 864 N N . GLY A 1 104 ? 16.983 -16.487 7.938 1.00 49.25 104 GLY A N 1
ATOM 865 C CA . GLY A 1 104 ? 18.173 -17.340 8.041 1.00 49.25 104 GLY A C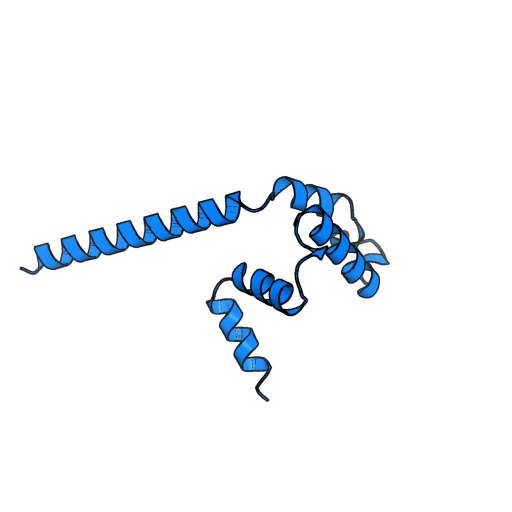A 1
ATOM 866 C C . GLY A 1 104 ? 18.563 -17.789 9.456 1.00 49.25 104 GLY A C 1
ATOM 867 O O . GLY A 1 104 ? 19.751 -18.030 9.680 1.00 49.25 104 GLY A O 1
ATOM 868 N N . VAL A 1 105 ? 17.615 -17.882 10.399 1.00 40.97 105 VAL A N 1
ATOM 869 C CA . VAL A 1 105 ? 17.812 -18.502 11.732 1.00 40.97 105 VAL A CA 1
ATOM 870 C C . VAL A 1 105 ? 16.990 -19.776 11.862 1.00 40.97 105 VAL A C 1
ATOM 872 O O . VAL A 1 105 ? 15.769 -19.717 11.598 1.00 40.97 105 VAL A O 1
#

Foldseek 3Di:
DVVVVVVVVVVVVVVVVVVVVVVVVVVVVVFPVVLLVVLQVVDCLCPPPPDPSVVVPVSNVVSVLVSCVRRPVCSVVDDPVRVVVVVLVVDPVVVVVVVVVVVPD

pLDDT: mean 71.65, std 11.23, range [40.97, 92.44]

Secondary structure (DSSP, 8-state):
-HHHHHHHHHHHHHHHHHHHHHHHHHHHHHS-HHHHHHHHHT-HHHH-TTSGGGG-HHHHHHHHHHHHHHH-TTTTTS-HHHHHHHHHHTS-HHHHHHHHTTTT-

InterPro domains:
  IPR006578 MADF domain [PF10545] (36-73)
  IPR006578 MADF domain [PS51029] (35-105)